Protein AF-A0A532E768-F1 (afdb_monomer)

Structure (mmCIF, N/CA/C/O backbone):
data_AF-A0A532E768-F1
#
_entry.id   AF-A0A532E768-F1
#
loop_
_atom_site.group_PDB
_atom_site.id
_atom_site.type_symbol
_atom_site.label_atom_id
_atom_site.label_alt_id
_atom_site.label_comp_id
_atom_site.label_asym_id
_atom_site.label_entity_id
_atom_site.label_seq_id
_atom_site.pdbx_PDB_ins_code
_atom_site.Cartn_x
_atom_site.Cartn_y
_atom_site.Cartn_z
_atom_site.occupancy
_atom_site.B_iso_or_equiv
_atom_site.auth_seq_id
_atom_site.auth_comp_id
_atom_site.auth_asym_id
_atom_site.auth_atom_id
_atom_site.pdbx_PDB_model_num
ATOM 1 N N . MET A 1 1 ? 11.581 -4.554 -12.983 1.00 94.25 1 MET A N 1
ATOM 2 C CA . MET A 1 1 ? 11.892 -3.279 -12.289 1.00 94.25 1 MET A CA 1
ATOM 3 C C . MET A 1 1 ? 11.286 -3.371 -10.902 1.00 94.25 1 MET A C 1
ATOM 5 O O . MET A 1 1 ? 10.246 -4.004 -10.780 1.00 94.25 1 MET A O 1
ATOM 9 N N . LEU A 1 2 ? 11.923 -2.807 -9.876 1.00 96.81 2 LEU A N 1
ATOM 10 C CA . LEU A 1 2 ? 11.472 -2.988 -8.495 1.00 96.81 2 LEU A CA 1
ATOM 11 C C . LEU A 1 2 ? 10.434 -1.927 -8.107 1.00 96.81 2 LEU A C 1
ATOM 13 O O . LEU A 1 2 ? 10.728 -0.730 -8.150 1.00 96.81 2 LEU A O 1
ATOM 17 N N . LEU A 1 3 ? 9.251 -2.375 -7.690 1.00 98.44 3 LEU A N 1
ATOM 18 C CA . LEU A 1 3 ? 8.241 -1.555 -7.030 1.00 98.44 3 LEU A CA 1
ATOM 19 C C . LEU A 1 3 ? 8.112 -1.998 -5.569 1.00 98.44 3 LEU A C 1
ATOM 21 O O . LEU A 1 3 ? 7.687 -3.115 -5.286 1.00 98.44 3 LEU A O 1
ATOM 25 N N . HIS A 1 4 ? 8.455 -1.108 -4.647 1.00 98.38 4 HIS A N 1
ATOM 26 C CA . HIS A 1 4 ? 8.242 -1.285 -3.218 1.00 98.38 4 HIS A CA 1
ATOM 27 C C . HIS A 1 4 ? 6.947 -0.574 -2.821 1.00 98.38 4 HIS A C 1
ATOM 29 O O . HIS A 1 4 ? 6.8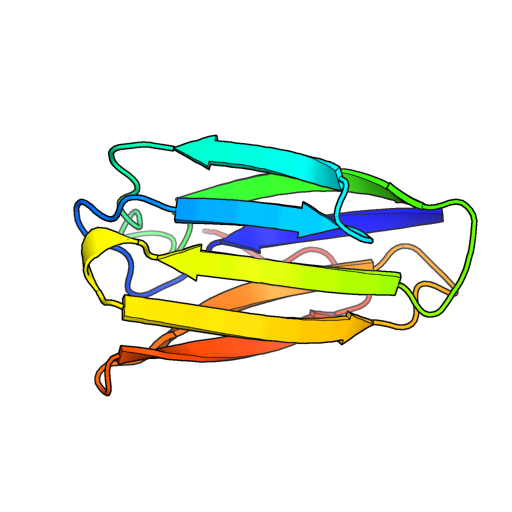40 0.643 -2.961 1.00 98.38 4 HIS A O 1
ATOM 35 N N . ILE A 1 5 ? 5.957 -1.308 -2.323 1.00 98.56 5 ILE A N 1
ATOM 36 C CA . ILE A 1 5 ? 4.682 -0.754 -1.858 1.00 98.56 5 ILE A CA 1
ATOM 37 C C . ILE A 1 5 ? 4.693 -0.778 -0.336 1.00 98.56 5 ILE A C 1
ATOM 39 O O . ILE A 1 5 ? 4.747 -1.849 0.261 1.00 98.56 5 ILE A O 1
ATOM 43 N N . ALA A 1 6 ? 4.629 0.392 0.290 1.00 98.25 6 ALA A N 1
ATOM 44 C CA . ALA A 1 6 ? 4.609 0.543 1.734 1.00 98.25 6 ALA A CA 1
ATOM 45 C C . ALA A 1 6 ? 3.244 1.047 2.214 1.00 98.25 6 ALA A C 1
ATOM 47 O O . ALA A 1 6 ? 2.801 2.132 1.840 1.00 98.25 6 ALA A O 1
ATOM 48 N N . LEU A 1 7 ? 2.602 0.273 3.083 1.00 98.25 7 LEU A N 1
ATOM 49 C CA . LEU A 1 7 ? 1.421 0.674 3.838 1.00 98.25 7 LEU A CA 1
ATOM 50 C C . LEU A 1 7 ? 1.890 1.424 5.089 1.00 98.25 7 LEU A C 1
ATOM 52 O O . LEU A 1 7 ? 2.644 0.884 5.905 1.00 98.25 7 LEU A O 1
ATOM 56 N N . GLN A 1 8 ? 1.476 2.682 5.204 1.00 97.88 8 GLN A N 1
ATOM 57 C CA . GLN A 1 8 ? 2.000 3.642 6.168 1.00 97.88 8 GLN A CA 1
ATOM 58 C C . GLN A 1 8 ? 0.949 3.966 7.235 1.00 97.88 8 GLN A C 1
ATOM 60 O O . GLN A 1 8 ? 0.640 3.128 8.085 1.00 97.88 8 GLN A O 1
ATOM 65 N N . GLU A 1 9 ? 0.389 5.173 7.208 1.00 96.81 9 GLU A N 1
ATOM 66 C CA . GLU A 1 9 ? -0.396 5.720 8.310 1.00 96.81 9 GLU A CA 1
ATOM 67 C C . GLU A 1 9 ? -1.890 5.401 8.216 1.00 96.81 9 GLU A C 1
ATOM 69 O O . GLU A 1 9 ? -2.429 5.173 7.137 1.00 96.81 9 GLU A O 1
ATOM 74 N N . GLY A 1 10 ? -2.564 5.435 9.369 1.00 96.50 10 GLY A N 1
ATOM 75 C CA . GLY A 1 10 ? -4.026 5.466 9.460 1.00 96.50 10 GLY A CA 1
ATOM 76 C C . GLY A 1 10 ? -4.737 4.113 9.534 1.00 96.50 10 GLY A C 1
ATOM 77 O O . GLY A 1 10 ? -5.932 4.096 9.822 1.00 96.50 10 GLY A O 1
ATOM 78 N N . PHE A 1 11 ? -4.037 2.991 9.351 1.00 97.56 11 PHE A N 1
ATOM 79 C CA . PHE A 1 11 ? -4.643 1.659 9.439 1.00 97.56 11 PHE A CA 1
ATOM 80 C C . PHE A 1 11 ? -4.849 1.233 10.898 1.00 97.56 11 PHE A C 1
ATOM 82 O O . PHE A 1 11 ? -3.955 1.384 11.738 1.00 97.56 11 PHE A O 1
ATOM 89 N N . HIS A 1 12 ? -6.016 0.673 11.209 1.00 96.88 12 HIS A N 1
ATOM 90 C CA . HIS A 1 12 ? -6.375 0.206 12.546 1.00 96.88 12 HIS A CA 1
ATOM 91 C C . HIS A 1 12 ? -7.393 -0.938 12.487 1.00 96.88 12 HIS A C 1
ATOM 93 O O . HIS A 1 12 ? -8.595 -0.708 12.331 1.00 96.88 12 HIS A O 1
ATOM 99 N N . HIS A 1 13 ? -6.903 -2.159 12.688 1.00 96.88 13 HIS A N 1
ATOM 100 C CA . HIS A 1 13 ? -7.648 -3.407 12.524 1.00 96.88 13 HIS A CA 1
ATOM 101 C C . HIS A 1 13 ? -8.334 -3.560 11.158 1.00 96.88 13 HIS A C 1
ATOM 103 O O . HIS A 1 13 ? -9.471 -4.032 11.046 1.00 96.88 13 HIS A O 1
ATOM 109 N N . ASP A 1 14 ? -7.640 -3.117 10.110 1.00 96.94 14 ASP A N 1
ATOM 110 C CA . ASP A 1 14 ? -8.170 -3.080 8.754 1.00 96.94 14 ASP A CA 1
ATOM 111 C C . ASP A 1 14 ? -7.870 -4.361 7.983 1.00 96.94 14 ASP A C 1
ATOM 113 O O . ASP A 1 14 ? -6.750 -4.862 7.985 1.00 96.94 14 ASP A O 1
ATOM 117 N N . GLU A 1 15 ? -8.874 -4.865 7.271 1.00 97.62 15 GLU A N 1
ATOM 118 C CA . GLU A 1 15 ? -8.675 -5.903 6.263 1.00 97.62 15 GLU A CA 1
ATOM 119 C C . GLU A 1 15 ? -8.213 -5.228 4.972 1.00 97.62 15 GLU A C 1
ATOM 121 O O . GLU A 1 15 ? -8.946 -4.393 4.440 1.00 97.62 15 GLU A O 1
ATOM 126 N N . VAL A 1 16 ? -7.005 -5.547 4.504 1.00 98.12 16 VAL A N 1
ATOM 127 C CA . VAL A 1 16 ? -6.345 -4.869 3.384 1.00 98.12 16 VAL A CA 1
ATOM 128 C C . VAL A 1 16 ? -5.802 -5.878 2.387 1.00 98.12 16 VAL A C 1
ATOM 130 O O . VAL A 1 16 ? -4.978 -6.721 2.737 1.00 98.12 16 VAL A O 1
ATOM 133 N N . ARG A 1 17 ? -6.173 -5.696 1.121 1.00 98.50 17 ARG A N 1
ATOM 134 C CA . ARG A 1 17 ? -5.602 -6.409 -0.023 1.00 98.50 17 ARG A CA 1
ATOM 135 C C . ARG A 1 17 ? -4.886 -5.441 -0.949 1.00 98.50 17 ARG A C 1
ATOM 137 O O . ARG A 1 17 ? -5.392 -4.348 -1.207 1.00 98.50 17 ARG A O 1
ATOM 144 N N . VAL A 1 18 ? -3.737 -5.857 -1.471 1.00 98.62 18 VAL A N 1
ATOM 145 C CA . VAL A 1 18 ? -2.970 -5.117 -2.476 1.00 98.62 18 VAL A CA 1
ATOM 146 C C . VAL A 1 18 ? -2.776 -5.989 -3.708 1.00 98.62 18 VAL A C 1
ATOM 148 O O . VAL A 1 18 ? -2.312 -7.127 -3.608 1.00 98.62 18 VAL A O 1
ATOM 151 N N . SER A 1 19 ? -3.061 -5.419 -4.873 1.00 98.62 19 SER A N 1
ATOM 152 C CA . SER A 1 19 ? -2.856 -6.060 -6.171 1.00 98.62 19 SER A CA 1
ATOM 153 C C . SER A 1 19 ? -2.032 -5.166 -7.092 1.00 98.62 19 SER A C 1
ATOM 155 O O . SER A 1 19 ? -2.132 -3.941 -7.038 1.00 98.62 19 SER A O 1
ATOM 157 N N . VAL A 1 20 ? -1.240 -5.778 -7.970 1.00 98.50 20 VAL A N 1
ATOM 158 C CA . VAL A 1 20 ? -0.526 -5.108 -9.065 1.00 98.50 20 VAL A CA 1
ATOM 159 C C . VAL A 1 20 ? -0.966 -5.756 -10.372 1.00 98.50 20 VAL A C 1
ATOM 161 O O . VAL A 1 20 ? -0.807 -6.963 -10.535 1.00 98.50 20 VAL A O 1
ATOM 164 N N . ASP A 1 21 ? -1.567 -4.974 -11.270 1.00 97.44 21 ASP A N 1
ATOM 165 C CA . ASP A 1 21 ? -2.166 -5.434 -12.533 1.00 97.44 21 ASP A CA 1
ATOM 166 C C . ASP A 1 21 ? -3.112 -6.633 -12.337 1.00 97.44 21 ASP A C 1
ATOM 168 O O . ASP A 1 21 ? -2.996 -7.672 -12.984 1.00 97.44 21 ASP A O 1
ATOM 172 N N . ALA A 1 22 ? -4.038 -6.490 -11.380 1.00 96.38 22 ALA A N 1
ATOM 173 C CA . ALA A 1 22 ? -5.002 -7.510 -10.947 1.00 96.38 22 ALA A CA 1
ATOM 174 C C . ALA A 1 22 ? -4.397 -8.799 -10.347 1.00 96.38 22 ALA A C 1
ATOM 176 O O . ALA A 1 22 ? -5.141 -9.704 -9.966 1.00 96.38 22 ALA A O 1
ATOM 177 N N . ARG A 1 23 ? -3.070 -8.888 -10.196 1.00 97.56 23 ARG A N 1
ATOM 178 C CA . ARG A 1 23 ? -2.414 -9.956 -9.437 1.00 97.56 23 ARG A CA 1
ATOM 179 C C . ARG A 1 23 ? -2.287 -9.542 -7.978 1.00 97.56 23 ARG A C 1
ATOM 181 O O . ARG A 1 23 ? -1.582 -8.581 -7.680 1.00 97.56 23 ARG A O 1
ATOM 188 N N . GLU A 1 24 ? -2.919 -10.282 -7.076 1.00 98.31 24 GLU A N 1
ATOM 189 C CA . GLU A 1 24 ? -2.738 -10.093 -5.634 1.00 98.31 24 GLU A CA 1
ATOM 190 C C . GLU A 1 24 ? -1.264 -10.301 -5.253 1.00 98.31 24 GLU A C 1
ATOM 192 O O . GLU A 1 24 ? -0.632 -11.284 -5.649 1.00 98.31 24 GLU A O 1
ATOM 197 N N . VAL A 1 25 ? -0.707 -9.342 -4.516 1.00 98.19 25 VAL A N 1
ATOM 198 C CA . VAL A 1 25 ? 0.679 -9.380 -4.021 1.00 98.19 25 VAL A CA 1
ATOM 199 C C . VAL A 1 25 ? 0.749 -9.349 -2.499 1.00 98.19 25 VAL A C 1
ATOM 201 O O . VAL A 1 25 ? 1.783 -9.697 -1.934 1.00 98.19 25 VAL A O 1
ATOM 204 N N . TRP A 1 26 ? -0.332 -8.941 -1.833 1.00 97.56 26 TRP A N 1
ATOM 205 C CA . TRP A 1 26 ? -0.423 -8.897 -0.380 1.00 97.56 26 TRP A CA 1
ATOM 206 C C . TRP A 1 26 ? -1.878 -8.976 0.081 1.00 97.56 26 TRP A C 1
ATOM 208 O O . TRP A 1 26 ? -2.756 -8.361 -0.525 1.00 97.56 26 TRP A O 1
ATOM 218 N N . ASP A 1 27 ? -2.106 -9.664 1.196 1.00 97.31 27 ASP A N 1
ATOM 219 C CA . ASP A 1 27 ? -3.395 -9.745 1.878 1.00 97.31 27 ASP A CA 1
ATOM 220 C C . ASP A 1 27 ? -3.175 -9.786 3.396 1.00 97.31 27 ASP A C 1
ATOM 222 O O . ASP A 1 27 ? -2.255 -10.444 3.890 1.00 97.31 27 ASP A O 1
ATOM 226 N N . SER A 1 28 ? -3.996 -9.055 4.145 1.00 97.31 28 SER A N 1
ATOM 227 C CA . SER A 1 28 ? -3.998 -9.061 5.607 1.00 97.31 28 SER A CA 1
ATOM 228 C C . SER A 1 28 ? -5.410 -8.852 6.132 1.00 97.31 28 SER A C 1
ATOM 230 O O . SER A 1 28 ? -6.065 -7.871 5.793 1.00 97.31 28 SER A O 1
ATOM 232 N N . ALA A 1 29 ? -5.853 -9.731 7.030 1.00 96.62 29 ALA A N 1
ATOM 233 C CA . ALA A 1 29 ? -7.162 -9.623 7.670 1.00 96.62 29 ALA A CA 1
ATOM 234 C C . ALA A 1 29 ? -7.213 -8.599 8.823 1.00 96.62 29 ALA A C 1
ATOM 236 O O . ALA A 1 29 ? -8.307 -8.239 9.270 1.00 96.62 29 ALA A O 1
ATOM 237 N N . ASP A 1 30 ? -6.047 -8.177 9.327 1.00 96.88 30 ASP A N 1
ATOM 238 C CA . ASP A 1 30 ? -5.915 -7.347 10.528 1.00 96.88 30 ASP A C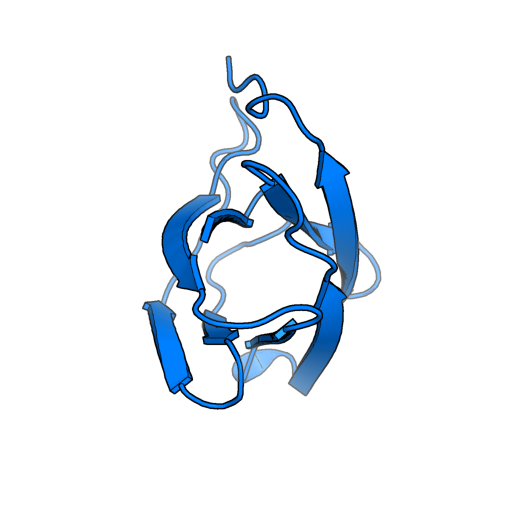A 1
ATOM 239 C C . ASP A 1 30 ? -4.633 -6.487 10.492 1.00 96.88 30 ASP A C 1
ATOM 241 O O . ASP A 1 30 ? -3.627 -6.773 11.144 1.00 96.88 30 ASP A O 1
ATOM 245 N N . LEU A 1 31 ? -4.633 -5.440 9.665 1.00 97.69 31 LEU A N 1
ATOM 246 C CA . LEU A 1 31 ? -3.529 -4.494 9.527 1.00 97.69 31 LEU A CA 1
ATOM 247 C C . LEU A 1 31 ? -3.700 -3.299 10.471 1.00 97.69 31 LEU A C 1
ATOM 249 O O . LEU A 1 31 ? -4.731 -2.626 10.479 1.00 97.69 31 LEU A O 1
ATOM 253 N N . THR A 1 32 ? -2.645 -2.990 11.225 1.00 97.75 32 THR A N 1
ATOM 254 C CA . THR A 1 32 ? -2.589 -1.815 12.101 1.00 97.75 32 THR A CA 1
ATOM 255 C C . THR A 1 32 ? -1.254 -1.097 11.953 1.00 97.75 32 THR A C 1
ATOM 257 O O . THR A 1 32 ? -0.191 -1.716 12.033 1.00 97.75 32 THR A O 1
ATOM 260 N N . THR A 1 33 ? -1.302 0.223 11.781 1.00 97.88 33 THR A N 1
ATOM 261 C CA . THR A 1 33 ? -0.112 1.076 11.764 1.00 97.88 33 THR A CA 1
ATOM 262 C C . THR A 1 33 ? 0.544 1.114 13.145 1.00 97.88 33 THR A C 1
ATOM 264 O O . THR A 1 33 ? -0.094 1.416 14.159 1.00 97.88 33 THR A O 1
ATOM 267 N N . ARG A 1 34 ? 1.862 0.910 13.191 1.00 96.50 34 ARG A N 1
ATOM 268 C CA . ARG A 1 34 ? 2.685 1.188 14.374 1.00 96.50 34 ARG A CA 1
ATOM 269 C C . ARG A 1 34 ? 2.825 2.695 14.541 1.00 96.50 34 ARG A C 1
ATOM 271 O O . ARG A 1 34 ? 3.553 3.346 13.797 1.00 96.50 34 ARG A O 1
ATOM 278 N N . ARG A 1 35 ? 2.132 3.261 15.530 1.00 91.12 35 ARG A N 1
ATOM 279 C CA . ARG A 1 35 ? 2.058 4.720 15.731 1.00 91.12 35 ARG A CA 1
ATOM 280 C C . ARG A 1 35 ? 3.412 5.390 15.950 1.00 91.12 35 ARG A C 1
ATOM 282 O O . ARG A 1 35 ? 3.549 6.554 15.606 1.00 91.12 35 ARG A O 1
ATOM 289 N N . GLN A 1 36 ? 4.387 4.683 16.525 1.00 93.38 36 GLN A N 1
ATOM 290 C CA . GLN A 1 36 ? 5.719 5.241 16.769 1.00 93.38 36 GLN A CA 1
ATOM 291 C C . GLN A 1 36 ? 6.451 5.573 15.467 1.00 93.38 36 GLN A C 1
ATOM 293 O O . GLN A 1 36 ? 7.183 6.553 15.424 1.00 93.38 36 GLN A O 1
ATOM 298 N N . THR A 1 37 ? 6.240 4.757 14.431 1.00 93.19 37 THR A N 1
ATOM 299 C CA . THR A 1 37 ? 7.068 4.767 13.221 1.00 93.19 37 THR A CA 1
ATOM 300 C C . THR A 1 37 ? 6.275 5.121 11.961 1.00 93.19 37 THR A C 1
ATOM 302 O O . THR A 1 37 ? 6.865 5.357 10.912 1.00 93.19 37 THR A O 1
ATOM 305 N N . GLY A 1 38 ? 4.938 5.106 12.026 1.00 94.44 38 GLY A N 1
ATOM 306 C CA . GLY A 1 38 ? 4.057 5.288 10.869 1.00 94.44 38 GLY A CA 1
ATOM 307 C C . GLY A 1 38 ? 4.052 4.104 9.896 1.00 94.44 38 GLY A C 1
ATOM 308 O O . GLY A 1 38 ? 3.479 4.209 8.820 1.00 94.44 38 GLY A O 1
ATOM 309 N N . TYR A 1 39 ? 4.676 2.977 10.250 1.00 97.19 39 TYR A N 1
ATOM 310 C CA . TYR A 1 39 ? 4.765 1.782 9.406 1.00 97.19 39 TYR A CA 1
ATOM 311 C C . TYR A 1 39 ? 3.649 0.783 9.723 1.00 97.19 39 TYR A C 1
ATOM 313 O O . TYR A 1 39 ? 3.440 0.446 10.892 1.00 97.19 39 TYR A O 1
ATOM 321 N N . ALA A 1 40 ? 2.990 0.243 8.698 1.00 97.50 40 ALA A N 1
ATOM 322 C CA . ALA A 1 40 ? 2.059 -0.875 8.839 1.00 97.50 40 ALA A CA 1
ATOM 323 C C . ALA A 1 40 ? 2.617 -2.164 8.212 1.00 97.50 40 ALA A C 1
ATOM 325 O O . ALA A 1 40 ? 2.780 -3.168 8.906 1.00 97.50 40 ALA A O 1
ATOM 326 N N . ALA A 1 41 ? 2.942 -2.136 6.919 1.00 97.69 41 ALA A N 1
ATOM 327 C CA . ALA A 1 41 ? 3.498 -3.271 6.180 1.00 97.69 41 ALA A CA 1
ATOM 328 C C . ALA A 1 41 ? 4.196 -2.796 4.900 1.00 97.69 41 ALA A C 1
ATOM 330 O O . ALA A 1 41 ? 4.016 -1.657 4.475 1.00 97.69 41 ALA A O 1
ATOM 331 N N . ALA A 1 42 ? 4.956 -3.677 4.256 1.00 97.69 42 ALA A N 1
ATOM 332 C CA . ALA A 1 42 ? 5.493 -3.428 2.929 1.00 97.69 42 ALA A CA 1
ATOM 333 C C . ALA A 1 42 ? 5.602 -4.722 2.123 1.00 97.69 42 ALA A C 1
ATOM 335 O O . ALA A 1 42 ? 5.788 -5.801 2.686 1.00 97.69 42 ALA A O 1
ATOM 336 N N . VAL A 1 43 ? 5.516 -4.589 0.803 1.00 97.94 43 VAL A N 1
ATOM 337 C CA . VAL A 1 43 ? 5.720 -5.673 -0.156 1.00 97.94 43 VAL A CA 1
ATOM 338 C C . VAL A 1 43 ? 6.562 -5.173 -1.323 1.00 97.94 43 VAL A C 1
ATOM 340 O O . VAL A 1 43 ? 6.389 -4.053 -1.803 1.00 97.94 43 VAL A O 1
ATOM 343 N N . GLU A 1 44 ? 7.478 -6.016 -1.785 1.00 98.12 44 GLU A N 1
ATOM 344 C CA . GLU A 1 44 ? 8.294 -5.759 -2.967 1.00 98.12 44 GLU A CA 1
ATOM 345 C C . GLU A 1 44 ? 7.811 -6.612 -4.131 1.00 98.12 44 GLU A C 1
ATOM 347 O O . GLU A 1 44 ? 7.538 -7.804 -3.987 1.00 98.12 44 GLU A O 1
ATOM 352 N N . VAL A 1 45 ? 7.681 -5.978 -5.293 1.00 97.62 45 VAL A N 1
ATOM 353 C CA . VAL A 1 45 ? 7.143 -6.597 -6.497 1.00 97.62 45 VAL A CA 1
ATOM 354 C C . VAL A 1 45 ? 8.053 -6.279 -7.672 1.00 97.62 45 VAL A C 1
ATOM 356 O O . VAL A 1 45 ? 8.271 -5.115 -8.014 1.00 97.62 45 VAL A O 1
ATOM 359 N N . ASP A 1 46 ? 8.538 -7.325 -8.335 1.00 97.19 46 ASP A N 1
ATOM 360 C CA . ASP A 1 46 ? 9.150 -7.188 -9.649 1.00 97.19 46 ASP A CA 1
ATOM 361 C C . ASP A 1 46 ? 8.067 -6.991 -10.710 1.00 97.19 46 ASP A C 1
ATOM 363 O O . ASP A 1 46 ? 7.221 -7.861 -10.932 1.00 97.19 46 ASP A O 1
ATOM 367 N N . VAL A 1 47 ? 8.108 -5.844 -11.387 1.00 96.31 47 VAL A N 1
ATOM 368 C CA . VAL A 1 47 ? 7.191 -5.512 -12.484 1.00 96.31 47 VAL A CA 1
ATOM 369 C C . VAL A 1 47 ? 7.879 -5.631 -13.843 1.00 96.31 47 VAL A C 1
ATOM 371 O O . VAL A 1 47 ? 9.050 -5.260 -14.004 1.00 96.31 47 VAL A O 1
ATOM 374 N N . ALA A 1 48 ? 7.147 -6.164 -14.824 1.00 93.88 48 ALA A N 1
ATOM 375 C CA . ALA A 1 48 ? 7.651 -6.459 -16.167 1.00 93.88 48 ALA A CA 1
ATOM 376 C C . ALA A 1 48 ? 7.371 -5.346 -17.192 1.00 93.88 48 ALA A C 1
ATOM 378 O O . ALA A 1 48 ? 8.025 -5.296 -18.231 1.00 93.88 48 ALA A O 1
ATOM 379 N N . HIS A 1 49 ? 6.426 -4.449 -16.906 1.00 95.56 49 HIS A N 1
ATOM 380 C CA . HIS A 1 49 ? 6.085 -3.307 -17.752 1.00 95.56 49 HIS A CA 1
ATOM 381 C C . HIS A 1 49 ? 5.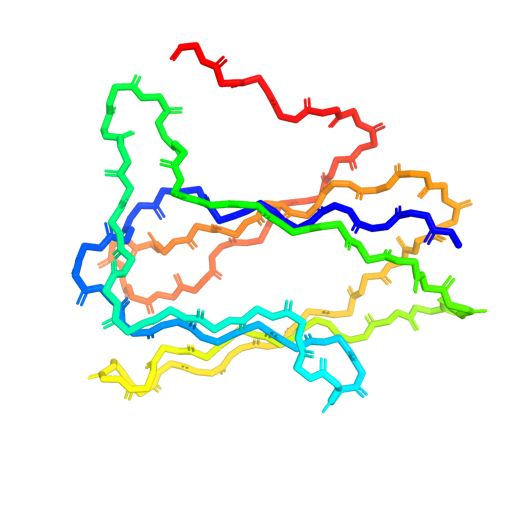850 -2.049 -16.915 1.00 95.56 49 HIS A C 1
ATOM 383 O O . HIS A 1 49 ? 5.866 -2.081 -15.687 1.00 95.56 49 HIS A O 1
ATOM 389 N N . THR A 1 50 ? 5.668 -0.927 -17.605 1.00 95.81 50 THR A N 1
ATOM 390 C CA . THR A 1 50 ? 5.352 0.371 -17.012 1.00 95.81 50 THR A CA 1
ATOM 391 C C . THR A 1 50 ? 4.427 1.146 -17.964 1.00 95.81 50 THR A C 1
ATOM 393 O O . THR A 1 50 ? 4.638 1.078 -19.179 1.00 95.81 50 THR A O 1
ATOM 396 N N . PRO A 1 51 ? 3.409 1.868 -17.463 1.00 97.00 51 PRO A N 1
ATOM 397 C CA . PRO A 1 51 ? 2.980 1.899 -16.063 1.00 97.00 51 PRO A CA 1
ATOM 398 C C . PRO A 1 51 ? 2.345 0.570 -15.614 1.00 97.00 51 PRO A C 1
ATOM 400 O O . PRO A 1 51 ? 1.962 -0.254 -16.447 1.00 97.00 51 PRO A O 1
ATOM 403 N N . VAL A 1 52 ? 2.249 0.379 -14.298 1.00 98.06 52 VAL A N 1
ATOM 404 C CA . VAL A 1 52 ? 1.452 -0.681 -13.652 1.00 98.06 52 VAL A CA 1
ATOM 405 C C . VAL A 1 52 ? 0.290 -0.068 -12.881 1.00 98.06 52 VAL A C 1
ATOM 407 O O . VAL A 1 52 ? 0.373 1.081 -12.433 1.00 98.06 52 VAL A O 1
ATOM 410 N N . VAL A 1 53 ? -0.787 -0.824 -12.696 1.00 98.56 53 VAL A N 1
ATOM 411 C CA . VAL A 1 53 ? -1.921 -0.427 -11.857 1.00 98.56 53 VAL A CA 1
ATOM 412 C C . VAL A 1 53 ? -1.790 -1.088 -10.494 1.00 98.56 53 VAL A C 1
ATOM 414 O O . VAL A 1 53 ? -1.893 -2.305 -10.377 1.00 98.56 53 VAL A O 1
ATOM 417 N N . VAL A 1 54 ? -1.603 -0.280 -9.454 1.00 98.69 54 VAL A N 1
ATOM 418 C CA . VAL A 1 54 ? -1.688 -0.742 -8.066 1.00 98.69 54 VAL A CA 1
ATOM 419 C C . VAL A 1 54 ? -3.108 -0.527 -7.571 1.00 98.69 54 VAL A C 1
ATOM 421 O O . VAL A 1 54 ? -3.617 0.590 -7.634 1.00 98.69 54 VAL A O 1
ATOM 424 N N . GLU A 1 55 ? -3.738 -1.575 -7.066 1.00 98.62 55 GLU A N 1
ATOM 425 C CA . GLU A 1 55 ? -5.038 -1.521 -6.407 1.00 98.62 55 GLU A CA 1
ATOM 426 C C . GLU A 1 55 ? -4.870 -1.829 -4.922 1.00 98.62 55 GLU A C 1
ATOM 428 O O . GLU A 1 55 ? -4.148 -2.754 -4.551 1.00 98.62 55 GLU A O 1
ATOM 433 N N . VAL A 1 56 ? -5.549 -1.054 -4.078 1.00 98.50 56 VAL A N 1
ATOM 434 C CA . VAL A 1 56 ? -5.650 -1.317 -2.644 1.00 98.50 56 VAL A CA 1
ATOM 435 C C . VAL A 1 56 ? -7.124 -1.329 -2.256 1.00 98.50 56 VAL A C 1
ATOM 437 O O . VAL A 1 56 ? -7.863 -0.379 -2.539 1.00 98.50 56 VAL A O 1
ATOM 440 N N . VAL A 1 57 ? -7.543 -2.412 -1.605 1.00 98.31 57 VAL A N 1
ATOM 441 C CA . VAL A 1 57 ? -8.927 -2.649 -1.182 1.00 98.31 57 VAL A CA 1
ATOM 442 C C . VAL A 1 57 ? -8.979 -2.809 0.330 1.00 98.31 57 VAL A C 1
ATOM 444 O O . VAL A 1 57 ? -8.250 -3.624 0.891 1.00 98.31 57 VAL A O 1
ATOM 447 N N . LEU A 1 58 ? -9.865 -2.047 0.976 1.00 97.44 58 LEU A N 1
ATOM 448 C CA . LEU A 1 58 ? -10.226 -2.187 2.383 1.00 97.44 58 LEU A CA 1
ATOM 449 C C . LEU A 1 58 ? -11.681 -2.655 2.468 1.00 97.44 58 LEU A C 1
ATOM 451 O O . LEU A 1 58 ? -12.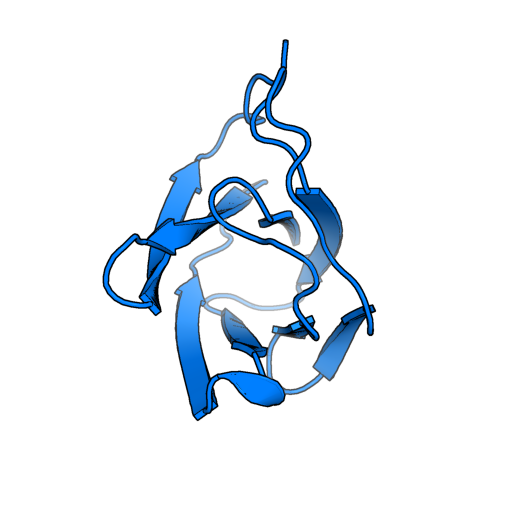604 -1.840 2.580 1.00 97.44 58 LEU A O 1
ATOM 455 N N . SER A 1 59 ? -11.894 -3.972 2.399 1.00 92.56 59 SER A N 1
ATOM 456 C CA . SER A 1 59 ? -13.216 -4.598 2.223 1.00 92.56 59 SER A CA 1
ATOM 457 C C . SER A 1 59 ? -14.242 -4.119 3.253 1.00 92.56 59 SER A C 1
ATOM 459 O O . SER A 1 59 ? -15.344 -3.701 2.900 1.00 92.56 59 SER A O 1
ATOM 461 N N . LYS A 1 60 ? -13.859 -4.096 4.537 1.00 92.88 60 LYS A N 1
ATOM 462 C CA . LYS A 1 60 ? -14.741 -3.696 5.650 1.00 92.88 60 LYS A CA 1
ATOM 463 C C . LYS A 1 60 ? -15.123 -2.215 5.637 1.00 92.88 60 LYS A C 1
ATOM 465 O O . LYS A 1 60 ? -16.100 -1.838 6.278 1.00 92.88 60 LYS A O 1
ATOM 470 N N . ARG A 1 61 ? -14.364 -1.380 4.922 1.00 92.25 61 ARG A N 1
ATOM 471 C CA . ARG A 1 61 ? -14.629 0.058 4.779 1.00 92.25 61 ARG A CA 1
ATOM 472 C C . ARG A 1 61 ? -15.330 0.415 3.472 1.00 92.2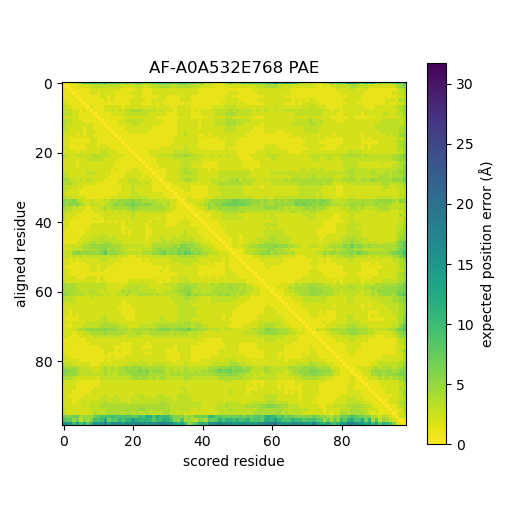5 61 ARG A C 1
ATOM 474 O O . ARG A 1 61 ? -15.696 1.571 3.299 1.00 92.25 61 ARG A O 1
ATOM 481 N N . GLY A 1 62 ? -15.501 -0.539 2.554 1.00 93.94 62 GLY A N 1
ATOM 482 C CA . GLY A 1 62 ? -16.032 -0.262 1.218 1.00 93.94 62 GLY A CA 1
ATOM 483 C C . GLY A 1 62 ? -15.123 0.644 0.381 1.00 93.94 62 GLY A C 1
ATOM 484 O O . GLY A 1 62 ? -15.609 1.349 -0.500 1.00 93.94 62 GLY A O 1
ATOM 485 N N . VAL A 1 63 ? -13.816 0.654 0.665 1.00 95.81 63 VAL A N 1
ATOM 486 C CA . VAL A 1 63 ? -12.827 1.458 -0.067 1.00 95.81 63 VAL A CA 1
ATOM 487 C C . VAL A 1 63 ? -12.096 0.552 -1.046 1.00 95.81 63 VAL A C 1
ATOM 489 O O . VAL A 1 63 ? -11.499 -0.443 -0.645 1.00 95.81 63 VAL A O 1
ATOM 492 N N . ALA A 1 64 ? -12.114 0.914 -2.323 1.00 97.06 64 ALA A N 1
ATOM 493 C CA . ALA A 1 64 ? -11.288 0.311 -3.359 1.00 97.06 64 ALA A CA 1
ATOM 494 C C . ALA A 1 64 ? -10.746 1.444 -4.228 1.00 97.06 64 ALA A C 1
ATOM 496 O O . ALA A 1 64 ? -11.520 2.214 -4.802 1.00 97.06 64 ALA A O 1
ATOM 497 N N . GLN A 1 65 ? -9.425 1.603 -4.270 1.00 98.06 65 GLN A N 1
ATOM 498 C CA . GLN A 1 65 ? -8.791 2.665 -5.044 1.00 98.06 65 GLN A CA 1
ATOM 499 C C . GLN A 1 65 ? -7.582 2.139 -5.805 1.00 98.06 65 GLN A C 1
ATOM 501 O O . GLN A 1 65 ? -6.811 1.316 -5.314 1.00 98.06 65 GLN A O 1
ATOM 506 N N . THR A 1 66 ? -7.415 2.671 -7.011 1.00 98.19 66 THR A N 1
ATOM 507 C CA . THR A 1 66 ? -6.335 2.309 -7.923 1.00 98.19 66 THR A CA 1
ATOM 508 C C . THR A 1 66 ? -5.419 3.494 -8.188 1.00 98.19 66 THR A C 1
ATOM 510 O O . THR A 1 66 ? -5.885 4.628 -8.335 1.00 98.19 66 THR A O 1
ATOM 513 N N . LYS A 1 67 ? -4.128 3.228 -8.369 1.00 98.25 67 LYS A N 1
ATOM 514 C CA . LYS A 1 67 ? -3.127 4.204 -8.792 1.00 98.25 67 LYS A CA 1
ATOM 515 C C . LYS A 1 67 ? -2.281 3.629 -9.925 1.00 98.25 67 LYS A C 1
ATOM 517 O O . LYS A 1 67 ? -1.644 2.595 -9.768 1.00 98.25 67 LYS A O 1
ATOM 522 N N . SER A 1 68 ? -2.235 4.338 -11.053 1.00 98.25 68 SER A N 1
ATOM 523 C CA . SER A 1 68 ? -1.246 4.077 -12.102 1.00 98.25 68 SER A CA 1
ATOM 524 C C . SER A 1 68 ? 0.122 4.585 -11.643 1.00 98.25 68 SER A C 1
ATOM 526 O O . SER A 1 68 ? 0.246 5.755 -11.267 1.00 98.25 68 SER A O 1
ATOM 528 N N . VAL A 1 69 ? 1.138 3.726 -11.686 1.00 97.94 69 VAL A N 1
ATOM 529 C CA . VAL A 1 69 ? 2.503 4.022 -11.231 1.00 97.94 69 VAL A CA 1
ATOM 530 C C . VAL A 1 69 ? 3.492 3.718 -12.347 1.00 97.94 69 VAL A C 1
ATOM 532 O O . VAL A 1 69 ? 3.539 2.604 -12.864 1.00 97.94 69 VAL A O 1
ATOM 535 N N . SER A 1 70 ? 4.297 4.714 -12.710 1.00 97.38 70 SER A N 1
ATOM 536 C CA . SER A 1 70 ? 5.435 4.520 -13.606 1.00 97.38 70 SER A CA 1
ATOM 537 C C . SER A 1 70 ? 6.628 4.003 -12.805 1.00 97.38 70 SER A C 1
ATOM 539 O O . SER A 1 70 ? 7.015 4.635 -11.825 1.00 97.38 70 SER A O 1
ATOM 541 N N . VAL A 1 71 ? 7.201 2.873 -13.219 1.00 96.75 71 VAL A N 1
ATOM 542 C CA . VAL A 1 71 ? 8.332 2.215 -12.539 1.00 96.75 71 VAL A CA 1
ATOM 543 C C . VAL A 1 71 ? 9.512 2.121 -13.505 1.00 96.75 71 VAL A C 1
ATOM 545 O O . VAL A 1 71 ? 9.878 1.048 -13.967 1.00 96.75 71 VAL A O 1
ATOM 548 N N . ASP A 1 72 ? 10.080 3.267 -13.870 1.00 94.38 72 ASP A N 1
ATOM 549 C CA . ASP A 1 72 ? 11.261 3.384 -14.741 1.00 94.38 72 ASP A CA 1
ATOM 550 C C . ASP A 1 72 ? 12.586 3.084 -14.010 1.00 94.38 72 ASP A C 1
ATOM 552 O O . ASP A 1 72 ? 13.607 2.791 -14.630 1.00 94.38 72 ASP A O 1
ATOM 556 N N . ARG A 1 73 ? 12.557 3.121 -12.676 1.00 94.75 73 ARG A N 1
ATOM 557 C CA . ARG A 1 73 ? 13.653 2.824 -11.739 1.00 94.75 73 ARG A CA 1
ATOM 558 C C . ARG A 1 73 ? 13.071 2.278 -10.424 1.00 94.75 73 ARG A C 1
ATOM 560 O O . ARG A 1 73 ? 11.843 2.276 -10.293 1.00 94.75 73 ARG A O 1
ATOM 567 N N . PRO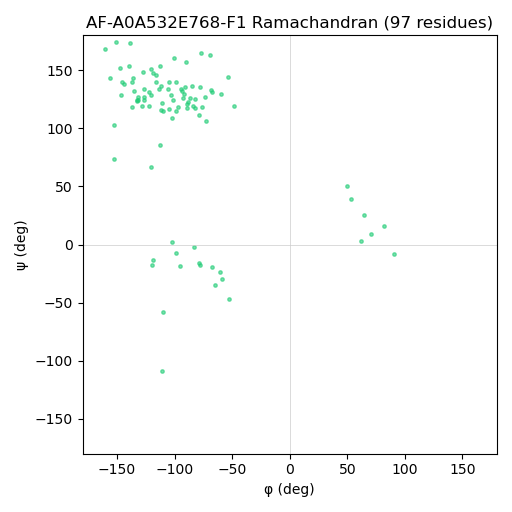 A 1 74 ? 13.889 1.824 -9.448 1.00 96.75 74 PRO A N 1
ATOM 568 C CA . PRO A 1 74 ? 13.376 1.448 -8.132 1.00 96.75 74 PRO A CA 1
ATOM 569 C C . PRO A 1 74 ? 12.458 2.537 -7.568 1.00 96.75 74 PRO A C 1
ATOM 571 O O . PRO A 1 74 ? 12.863 3.692 -7.431 1.00 96.75 74 PRO A O 1
ATOM 574 N N . THR A 1 75 ? 11.202 2.173 -7.325 1.00 98.12 75 THR A N 1
ATOM 575 C CA . THR A 1 75 ? 10.133 3.115 -6.977 1.00 98.12 75 THR A CA 1
ATOM 576 C C . THR A 1 75 ? 9.463 2.665 -5.691 1.00 98.12 75 THR A C 1
ATOM 578 O O . THR A 1 75 ? 9.121 1.496 -5.541 1.00 98.12 75 THR A O 1
ATOM 581 N N . TYR A 1 76 ? 9.254 3.605 -4.778 1.00 98.44 76 TYR A N 1
ATOM 582 C CA . TYR A 1 76 ? 8.619 3.399 -3.485 1.00 98.44 76 TYR A CA 1
ATOM 583 C C . TYR A 1 76 ? 7.254 4.085 -3.502 1.00 98.44 76 TYR A C 1
ATOM 585 O O . TYR A 1 76 ? 7.161 5.309 -3.618 1.00 98.44 76 TYR A O 1
ATOM 593 N N . LEU A 1 77 ? 6.186 3.300 -3.413 1.00 98.56 77 LEU A N 1
ATOM 594 C CA . LEU A 1 77 ? 4.811 3.771 -3.325 1.00 98.56 77 LEU A CA 1
ATOM 595 C C . LEU A 1 77 ? 4.331 3.660 -1.878 1.00 98.56 77 LEU A C 1
ATOM 597 O O . LEU A 1 77 ? 4.094 2.567 -1.380 1.00 98.56 77 LEU A O 1
ATOM 601 N N . GLY A 1 78 ? 4.179 4.797 -1.213 1.00 98.44 78 GLY A N 1
ATOM 602 C CA . GLY A 1 78 ? 3.546 4.915 0.092 1.00 98.44 78 GLY A CA 1
ATOM 603 C C . GLY A 1 78 ? 2.032 5.024 -0.055 1.00 98.44 78 GLY A C 1
ATOM 604 O O . GLY A 1 78 ? 1.541 5.769 -0.911 1.00 98.44 78 GLY A O 1
ATOM 605 N N . VAL A 1 79 ? 1.308 4.293 0.786 1.00 98.50 79 VAL A N 1
ATOM 606 C CA . VAL A 1 79 ? -0.152 4.308 0.876 1.00 98.50 79 VAL A CA 1
ATOM 607 C C . VAL A 1 79 ? -0.542 4.538 2.332 1.00 98.50 79 VAL A C 1
ATOM 609 O O . VAL A 1 79 ? -0.222 3.720 3.193 1.00 98.50 79 VAL A O 1
ATOM 612 N N . SER A 1 80 ? -1.250 5.630 2.599 1.00 98.19 80 SER A N 1
ATOM 613 C CA . SER A 1 80 ? -1.812 5.949 3.918 1.00 98.19 80 SER A CA 1
ATOM 614 C C . SER A 1 80 ? -3.329 6.043 3.832 1.00 98.19 80 SER A C 1
ATOM 616 O O . SER A 1 80 ? -3.861 6.501 2.823 1.00 98.19 80 SER A O 1
ATOM 618 N N . LEU A 1 81 ? -4.029 5.669 4.896 1.00 97.31 81 LEU A N 1
ATOM 619 C CA . LEU A 1 81 ? -5.458 5.912 5.058 1.00 97.31 81 LEU A CA 1
ATOM 620 C C . LEU A 1 81 ? -5.662 7.277 5.731 1.00 97.31 81 LEU A C 1
ATOM 622 O O . LEU A 1 81 ? -5.167 7.517 6.832 1.00 97.31 81 LEU A O 1
ATOM 626 N N . THR A 1 82 ? -6.371 8.189 5.071 1.00 95.75 82 THR A N 1
ATOM 627 C CA . THR A 1 82 ? -6.671 9.510 5.632 1.00 95.75 82 THR A CA 1
ATOM 628 C C . THR A 1 82 ? 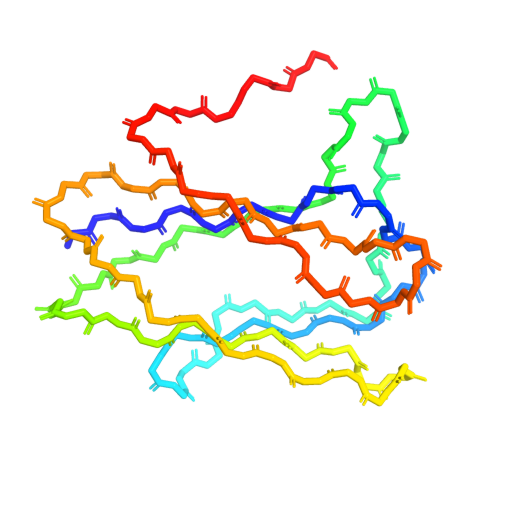-7.791 9.438 6.667 1.00 95.75 82 THR A C 1
ATOM 630 O O . THR A 1 82 ? -8.557 8.474 6.727 1.00 95.75 82 THR A O 1
ATOM 633 N N . THR A 1 83 ? -7.935 10.493 7.469 1.00 91.62 83 THR A N 1
ATOM 634 C CA . THR A 1 83 ? -9.023 10.637 8.449 1.00 91.62 83 THR A CA 1
ATOM 635 C C . THR A 1 83 ? -10.415 10.625 7.819 1.00 91.62 83 THR A C 1
ATOM 637 O O . THR A 1 83 ? -11.382 10.247 8.474 1.00 91.62 83 THR A O 1
ATOM 640 N N . GLU A 1 84 ? -10.522 10.978 6.539 1.00 91.69 84 GLU A N 1
ATOM 641 C CA . GLU A 1 84 ? -11.757 10.942 5.747 1.00 91.69 84 GLU A CA 1
ATOM 642 C C . GLU A 1 84 ? -12.047 9.546 5.172 1.00 91.69 84 GLU A C 1
ATOM 644 O O . GLU A 1 84 ? -13.061 9.359 4.503 1.00 91.69 84 GLU A O 1
ATOM 649 N N . GLY A 1 85 ? -11.168 8.566 5.411 1.00 91.12 85 GLY A N 1
ATOM 650 C CA . GLY A 1 85 ? -11.324 7.187 4.952 1.00 91.12 85 GLY A CA 1
ATOM 651 C C . GLY A 1 85 ? -10.891 6.938 3.506 1.00 91.12 85 GL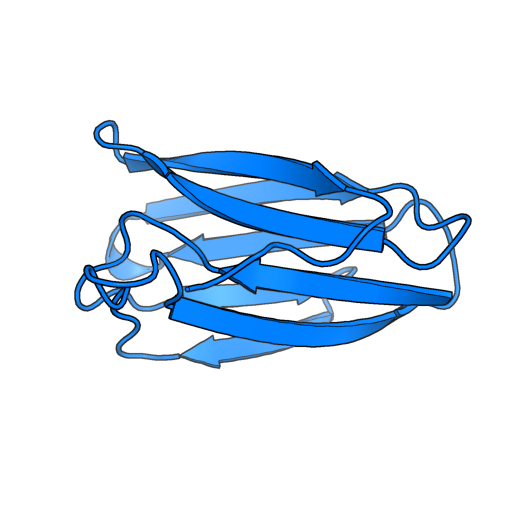Y A C 1
ATOM 652 O O . GLY A 1 85 ? -11.252 5.907 2.948 1.00 91.12 85 GLY A O 1
ATOM 653 N N . ASN A 1 86 ? -10.124 7.844 2.892 1.00 93.94 86 ASN A N 1
ATOM 654 C CA . ASN A 1 86 ? -9.582 7.670 1.538 1.00 93.94 86 ASN A CA 1
ATOM 655 C C . ASN A 1 86 ? -8.114 7.237 1.581 1.00 93.94 86 ASN A C 1
ATOM 657 O O . ASN A 1 86 ? -7.431 7.473 2.574 1.00 93.94 86 ASN A O 1
ATOM 661 N N . LEU A 1 87 ? -7.591 6.662 0.496 1.00 97.56 87 LEU A N 1
ATOM 662 C CA . LEU A 1 87 ? -6.158 6.400 0.385 1.00 97.56 87 LEU A CA 1
ATOM 663 C C . LEU A 1 87 ? -5.425 7.621 -0.169 1.00 97.56 87 LEU A C 1
ATOM 665 O O . LEU A 1 87 ? -5.737 8.143 -1.242 1.00 97.56 87 LEU A O 1
ATOM 669 N N . 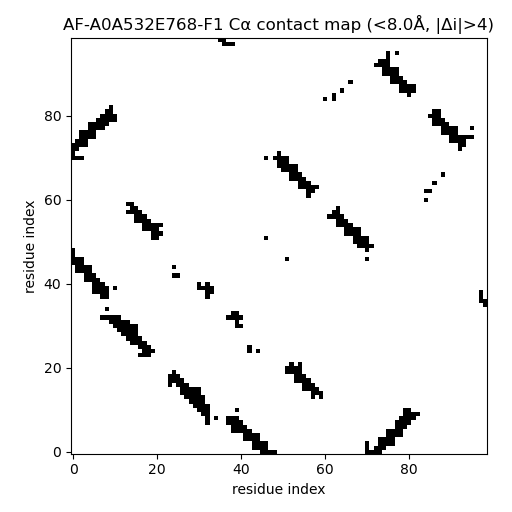ALA A 1 88 ? -4.409 8.050 0.568 1.00 98.00 88 ALA A N 1
ATOM 670 C CA . ALA A 1 88 ? -3.405 8.996 0.124 1.00 98.00 88 ALA A CA 1
ATOM 671 C C . ALA A 1 88 ? -2.197 8.236 -0.430 1.00 98.00 88 ALA A C 1
ATOM 673 O O . ALA A 1 88 ? -1.672 7.321 0.204 1.00 98.00 88 ALA A O 1
ATOM 674 N N . TRP A 1 89 ? -1.745 8.650 -1.612 1.00 98.12 89 TRP A N 1
ATOM 675 C CA . TRP A 1 89 ? -0.677 7.992 -2.361 1.00 98.12 89 TRP A CA 1
ATOM 676 C C . TRP A 1 89 ? 0.542 8.902 -2.439 1.00 98.12 89 TRP A C 1
ATOM 678 O O . TRP A 1 89 ? 0.417 10.072 -2.809 1.00 98.12 89 TRP A O 1
ATOM 688 N N . LYS A 1 90 ? 1.728 8.360 -2.171 1.00 97.81 90 LYS A N 1
ATOM 689 C CA . LYS A 1 90 ? 2.997 9.085 -2.284 1.00 97.81 90 LYS A CA 1
ATOM 690 C C . LYS A 1 90 ? 4.019 8.249 -3.038 1.00 97.81 90 LYS A C 1
ATOM 692 O O . LYS A 1 90 ? 4.333 7.146 -2.621 1.00 97.81 90 LYS A O 1
ATOM 697 N N . THR A 1 91 ? 4.578 8.781 -4.118 1.00 97.56 91 THR A N 1
ATOM 698 C CA . THR A 1 91 ? 5.672 8.127 -4.852 1.00 97.56 91 THR A CA 1
ATOM 699 C C . THR A 1 91 ? 7.014 8.731 -4.443 1.00 97.56 91 THR A C 1
ATOM 701 O O . THR A 1 91 ? 7.121 9.945 -4.272 1.00 97.56 91 THR A O 1
ATOM 704 N N . SER A 1 92 ? 8.033 7.889 -4.299 1.00 97.12 92 SER A N 1
ATOM 705 C CA . SER A 1 92 ? 9.420 8.256 -4.014 1.00 97.12 92 SER A CA 1
ATOM 706 C C . SER A 1 92 ? 10.373 7.381 -4.834 1.00 97.12 92 SER A C 1
ATOM 708 O O . SER A 1 92 ? 10.039 6.251 -5.182 1.00 97.12 92 SER A O 1
ATOM 710 N N . TYR A 1 93 ? 11.566 7.894 -5.130 1.00 96.31 93 TYR A N 1
ATOM 711 C CA . TYR A 1 93 ? 12.665 7.114 -5.723 1.00 96.31 93 TYR A CA 1
ATOM 712 C C . TYR A 1 93 ? 13.734 6.731 -4.688 1.00 96.31 93 TYR A C 1
ATOM 714 O O . TYR A 1 93 ? 14.730 6.095 -5.020 1.00 96.31 93 TYR A O 1
ATOM 722 N N . GLU A 1 94 ? 13.505 7.098 -3.429 1.00 95.75 94 GLU A N 1
ATOM 723 C CA . GLU A 1 94 ? 14.301 6.722 -2.264 1.00 95.75 94 GLU A CA 1
ATOM 724 C C . GLU A 1 94 ? 13.414 5.977 -1.251 1.00 95.75 94 GLU A C 1
ATOM 726 O O . GLU A 1 94 ? 12.206 6.257 -1.192 1.00 95.75 94 GLU A O 1
ATOM 731 N N . PRO A 1 95 ? 13.980 5.061 -0.440 1.00 94.44 95 PRO A N 1
ATOM 732 C CA . PRO A 1 95 ? 13.240 4.403 0.630 1.00 94.44 95 PRO A CA 1
ATOM 733 C C . PRO A 1 95 ? 12.572 5.403 1.576 1.00 94.44 95 PRO A C 1
ATOM 735 O O . PRO A 1 95 ? 13.136 6.447 1.903 1.00 94.44 95 PRO A O 1
ATOM 738 N N . PHE A 1 96 ? 11.384 5.062 2.073 1.00 93.38 96 PHE A N 1
ATOM 739 C CA . PHE A 1 96 ? 10.778 5.825 3.161 1.00 93.38 96 PHE A CA 1
ATOM 740 C C . PHE A 1 96 ? 11.576 5.621 4.454 1.00 93.38 96 PHE A C 1
ATOM 742 O O . PHE A 1 96 ? 11.902 4.493 4.820 1.00 93.38 96 PHE A O 1
ATOM 749 N N . GLY A 1 97 ? 11.875 6.717 5.151 1.00 86.81 97 GLY A N 1
ATOM 750 C CA . GLY A 1 97 ? 12.494 6.668 6.471 1.00 86.81 97 GLY A CA 1
ATOM 751 C C . GLY A 1 97 ? 11.453 6.338 7.534 1.00 86.81 97 GLY A C 1
ATOM 752 O O . GLY A 1 97 ? 10.591 7.166 7.816 1.00 86.81 97 GLY A O 1
ATOM 753 N N . TYR A 1 98 ? 11.546 5.148 8.121 1.00 80.56 98 TYR A N 1
ATOM 754 C CA . TYR A 1 98 ? 10.829 4.786 9.342 1.00 80.56 98 TYR A CA 1
ATOM 755 C C . TYR A 1 98 ? 11.829 4.841 10.500 1.00 80.56 98 TYR A C 1
ATOM 757 O O . TYR A 1 98 ? 12.918 4.275 10.386 1.00 80.56 98 TYR A O 1
ATOM 765 N N . LEU A 1 99 ? 11.481 5.554 11.571 1.00 62.28 99 LEU A N 1
ATOM 766 C CA . LEU A 1 99 ? 12.291 5.690 12.788 1.00 62.28 99 LEU A CA 1
ATOM 767 C C . LEU A 1 99 ? 11.700 4.852 13.915 1.00 62.28 99 LEU A C 1
ATOM 769 O O . LEU A 1 99 ? 10.455 4.834 14.003 1.00 62.28 99 LEU A O 1
#

Radius of gyration: 12.62 Å; Cα contacts (8 Å, |Δi|>4): 244; chains: 1; bounding box: 30×21×34 Å

Mean predicted aligned error: 2.54 Å

Secondary structure (DSSP, 8-state):
-EEEEEE-SS-SSEEEEEEETTEEEEEEEEE--BTTTTB-EEEEEE-SSSSEEEEEEEGGGTEEEEEEE--SSSEEEEEEE-TTSPEEEEEESS-----

Sequence (99 aa):
MLLHIALQEGFHHDEVRVSVDAREVWDSADLTTRRQTGYAAAVEVDVAHTPVVVEVVLSKRGVAQTKSVSVDRPTYLGVSLTTEGNLAWKTSYEPFGYL

pLDDT: mean 96.14, std 4.35, range [62.28, 98.69]

Foldseek 3Di:
DKEKEFEFEDFAQFFKWKAKQNHTQDTDRGWDHPPQFRGTDMTMDDDDDPFIKMWMDRPVLRDIDIDTDGPPDYKYWYWYQDPVRHIDIDIDNDDDDTD

Solvent-accessible surface area (backbone atoms only — not comparable to full-atom values): 5550 Å² total; per-residue (Å²): 73,45,38,37,41,34,38,26,38,68,41,69,70,33,34,41,38,34,26,52,70,87,41,77,76,46,74,40,79,66,37,48,31,40,80,87,40,37,47,47,50,72,48,79,42,84,42,94,65,65,67,40,41,38,35,43,34,29,71,90,74,75,40,74,52,73,46,81,42,77,45,95,49,61,29,29,38,39,38,26,42,43,99,89,68,45,81,46,79,44,81,38,77,56,83,83,87,70,104

Nearest PDB structures (foldseek):
  5a9h-assembly1_A-2  TM=5.267E-01  e=3.618E-03  Rattus norvegicus
  5a9i-assembly3_C  TM=4.832E-01  e=2.553E-03  Rattus norvegicus
  7nqk-assembly1_A  TM=5.223E-01  e=9.170E-03  Rattus norvegicus
  7s6d-assembly1_E  TM=6.623E-01  e=8.057E-01  Homo sapiens
  4p2o-assembly1_B  TM=5.045E-01  e=1.017E+00  Mus musculus